Protein AF-R6IL90-F1 (afdb_monomer_lite)

Structure (mmCIF, N/CA/C/O backbone):
data_AF-R6IL90-F1
#
_entry.id   AF-R6IL90-F1
#
loop_
_atom_site.group_PDB
_atom_site.id
_atom_site.type_symbol
_atom_site.label_atom_id
_atom_site.label_alt_id
_atom_site.label_comp_id
_atom_site.label_asym_id
_atom_site.label_entity_id
_atom_site.label_seq_id
_atom_site.pdbx_PDB_ins_code
_atom_site.Cartn_x
_atom_site.Cartn_y
_atom_site.Cartn_z
_atom_site.occupancy
_atom_site.B_iso_or_equiv
_atom_site.auth_seq_id
_atom_site.auth_comp_id
_atom_site.auth_asym_id
_atom_site.auth_atom_id
_atom_site.pdbx_PDB_model_num
ATOM 1 N N . MET A 1 1 ? 17.361 15.293 -2.882 1.00 44.72 1 MET A N 1
ATOM 2 C CA . MET A 1 1 ? 16.782 13.951 -3.092 1.00 44.72 1 MET A CA 1
ATOM 3 C C . MET A 1 1 ? 15.439 13.950 -2.402 1.00 44.72 1 MET A C 1
ATOM 5 O O . MET A 1 1 ? 15.409 14.113 -1.190 1.00 44.72 1 MET A O 1
ATOM 9 N N . THR A 1 2 ? 14.344 13.907 -3.153 1.00 54.75 2 THR A N 1
ATOM 10 C CA . THR A 1 2 ? 13.010 13.835 -2.551 1.00 54.75 2 THR A CA 1
ATOM 11 C C . THR A 1 2 ? 12.877 12.475 -1.876 1.00 54.75 2 THR A C 1
ATOM 13 O O . THR A 1 2 ? 13.073 11.452 -2.528 1.00 54.75 2 THR A O 1
ATOM 16 N N . ASN A 1 3 ? 12.630 12.459 -0.569 1.00 84.38 3 ASN A N 1
ATOM 17 C CA . ASN A 1 3 ? 12.452 11.221 0.178 1.00 84.38 3 ASN A CA 1
ATOM 18 C C . ASN A 1 3 ? 11.122 10.574 -0.263 1.00 84.38 3 ASN A C 1
ATOM 20 O O . ASN A 1 3 ? 10.075 11.220 -0.193 1.00 84.38 3 ASN A O 1
ATOM 24 N N . ILE A 1 4 ? 11.168 9.329 -0.754 1.00 87.19 4 ILE A N 1
ATOM 25 C CA . ILE A 1 4 ? 9.986 8.582 -1.222 1.00 87.19 4 ILE A CA 1
ATOM 26 C C . ILE A 1 4 ? 8.928 8.494 -0.111 1.00 87.19 4 ILE A C 1
ATOM 28 O O . ILE A 1 4 ? 7.742 8.626 -0.403 1.00 87.19 4 ILE A O 1
ATOM 32 N N . ALA A 1 5 ? 9.341 8.371 1.155 1.00 86.81 5 ALA A N 1
ATOM 33 C CA . ALA A 1 5 ? 8.431 8.368 2.297 1.00 86.81 5 ALA A CA 1
ATOM 34 C C . ALA A 1 5 ? 7.642 9.687 2.409 1.00 86.81 5 ALA A C 1
ATOM 36 O O . ALA A 1 5 ? 6.428 9.667 2.588 1.00 86.81 5 ALA A O 1
ATOM 37 N N . THR A 1 6 ? 8.293 10.836 2.204 1.00 89.19 6 THR A N 1
ATOM 38 C CA . THR A 1 6 ? 7.630 12.153 2.240 1.00 89.19 6 THR A CA 1
ATOM 39 C C . THR A 1 6 ? 6.678 12.358 1.057 1.00 89.19 6 THR A C 1
ATOM 41 O O . THR A 1 6 ? 5.606 12.946 1.212 1.00 89.19 6 THR A O 1
ATOM 44 N N . LEU A 1 7 ? 7.034 11.858 -0.134 1.00 91.75 7 LEU A N 1
ATOM 45 C CA . LEU A 1 7 ? 6.118 11.854 -1.285 1.00 91.75 7 LEU A CA 1
ATOM 46 C C . LEU A 1 7 ? 4.874 11.015 -1.002 1.00 91.75 7 LEU A C 1
ATOM 48 O O . LEU A 1 7 ? 3.764 11.427 -1.327 1.00 91.75 7 LEU A O 1
ATOM 52 N N . LEU A 1 8 ? 5.067 9.860 -0.375 1.00 92.38 8 LEU A N 1
ATOM 53 C CA . LEU A 1 8 ? 4.003 8.942 -0.009 1.00 92.38 8 LEU A CA 1
ATOM 54 C C . LEU A 1 8 ? 3.058 9.554 1.027 1.00 92.38 8 LEU A C 1
ATOM 56 O O . LEU A 1 8 ? 1.849 9.531 0.827 1.00 92.38 8 LEU A O 1
ATOM 60 N N . GLU A 1 9 ? 3.590 10.196 2.062 1.00 92.56 9 GLU A N 1
ATOM 61 C CA . GLU A 1 9 ? 2.793 10.941 3.044 1.00 92.56 9 GLU A CA 1
ATOM 62 C C . GLU A 1 9 ? 1.970 12.053 2.386 1.00 92.56 9 GLU A C 1
ATOM 64 O O . GLU A 1 9 ? 0.775 12.182 2.651 1.00 92.56 9 GLU A O 1
ATOM 69 N N . THR A 1 10 ? 2.587 12.814 1.478 1.00 94.25 10 THR A N 1
ATOM 70 C CA . THR A 1 10 ? 1.905 13.895 0.753 1.00 94.25 10 THR A CA 1
ATOM 71 C C . THR A 1 10 ? 0.777 13.352 -0.121 1.00 94.25 10 THR A C 1
ATOM 73 O O . THR A 1 10 ? -0.329 13.885 -0.104 1.00 94.25 10 THR A O 1
ATOM 76 N N . ALA A 1 11 ? 1.029 12.276 -0.868 1.00 94.69 11 ALA A N 1
ATOM 77 C CA . ALA A 1 11 ? 0.031 11.677 -1.745 1.00 94.69 11 ALA A CA 1
ATOM 78 C C . ALA A 1 11 ? -1.139 11.069 -0.959 1.00 94.69 11 ALA A C 1
ATOM 80 O O . ALA A 1 11 ? -2.288 11.202 -1.372 1.00 94.69 11 ALA A O 1
ATOM 81 N N . ILE A 1 12 ? -0.865 10.448 0.192 1.00 94.81 12 ILE A N 1
ATOM 82 C CA . ILE A 1 12 ? -1.897 9.928 1.095 1.00 94.81 12 ILE A CA 1
ATOM 83 C C . ILE A 1 12 ? -2.767 11.070 1.620 1.00 94.81 12 ILE A C 1
ATOM 85 O O . ILE A 1 12 ? -3.988 10.983 1.523 1.00 94.81 12 ILE A O 1
ATOM 89 N N . ALA A 1 13 ? -2.155 12.150 2.112 1.00 94.25 13 ALA A N 1
ATOM 90 C CA . ALA A 1 13 ? -2.880 13.311 2.629 1.00 94.25 13 ALA A CA 1
ATOM 91 C C . ALA A 1 13 ? -3.733 14.016 1.557 1.00 94.25 13 ALA A C 1
ATOM 93 O O . ALA A 1 13 ? -4.756 14.611 1.870 1.00 94.25 13 ALA A O 1
ATOM 94 N N . GLN A 1 14 ? -3.326 13.952 0.287 1.00 94.56 14 GLN A N 1
ATOM 95 C CA . GLN A 1 14 ? -4.093 14.516 -0.827 1.00 94.56 14 GLN A CA 1
ATOM 96 C C . GLN A 1 14 ? -5.238 13.613 -1.300 1.00 94.56 14 GLN A C 1
ATOM 98 O O . GLN A 1 14 ? -6.212 14.112 -1.861 1.00 94.56 14 GLN A O 1
ATOM 103 N N . ALA A 1 15 ? -5.108 12.295 -1.134 1.00 94.44 15 ALA A N 1
ATOM 104 C CA . ALA A 1 15 ? -6.032 11.320 -1.707 1.00 94.44 15 ALA A CA 1
ATOM 105 C C . ALA A 1 15 ? -7.044 10.752 -0.702 1.00 94.44 15 ALA A C 1
ATOM 107 O O . ALA A 1 15 ? -8.098 10.271 -1.119 1.00 94.44 15 ALA A O 1
ATOM 108 N N . LEU A 1 16 ? -6.733 10.774 0.596 1.00 94.62 16 LEU A N 1
ATOM 109 C CA . LEU A 1 16 ? -7.570 10.208 1.653 1.00 94.62 16 LEU A CA 1
ATOM 110 C C . LEU A 1 16 ? -8.066 11.292 2.621 1.00 94.62 16 LEU A C 1
ATOM 112 O O . LEU A 1 16 ? -7.361 12.272 2.849 1.00 94.62 16 LEU A O 1
ATOM 116 N N . PRO A 1 17 ? -9.263 11.122 3.215 1.00 94.25 17 PRO A N 1
ATOM 117 C CA . PRO A 1 17 ? -9.770 12.042 4.233 1.00 94.25 17 PRO A CA 1
ATOM 118 C C . PRO A 1 17 ? -8.910 11.986 5.502 1.00 94.25 17 PRO A C 1
ATOM 120 O O . PRO A 1 17 ? -8.415 10.918 5.840 1.00 94.25 17 PRO A O 1
ATOM 123 N N . ASP A 1 18 ? -8.785 13.081 6.259 1.00 90.50 18 ASP A N 1
ATOM 124 C CA . ASP A 1 18 ? -7.890 13.175 7.433 1.00 90.50 18 ASP A CA 1
ATOM 125 C C . ASP A 1 18 ? -8.063 12.050 8.473 1.00 90.50 18 ASP A C 1
ATOM 127 O O . ASP A 1 18 ? -7.119 11.683 9.170 1.00 90.50 18 ASP A O 1
ATOM 131 N N . ASN A 1 19 ? -9.264 11.478 8.581 1.00 92.50 19 ASN A N 1
ATOM 132 C CA . ASN A 1 19 ? -9.600 10.439 9.550 1.00 92.50 19 ASN A CA 1
ATOM 133 C C . ASN A 1 19 ? -9.533 9.003 8.998 1.00 92.50 19 ASN A C 1
ATOM 135 O O . ASN A 1 19 ? -9.960 8.073 9.681 1.00 92.50 19 ASN A O 1
ATOM 139 N N . TRP A 1 20 ? -8.989 8.793 7.796 1.00 93.69 20 TRP A N 1
ATOM 140 C CA . TRP A 1 20 ? -8.940 7.481 7.136 1.00 93.69 20 TRP A CA 1
ATOM 141 C C . TRP A 1 20 ? -8.305 6.378 8.004 1.00 93.69 20 TRP A C 1
ATOM 143 O O . TRP A 1 20 ? -8.671 5.207 7.906 1.00 93.69 20 TRP A O 1
ATOM 153 N N . GLN A 1 21 ? -7.372 6.741 8.893 1.00 92.19 21 GLN A N 1
ATOM 154 C CA . GLN A 1 21 ? -6.689 5.808 9.797 1.00 92.19 21 GLN A CA 1
ATOM 155 C C . GLN A 1 21 ? -7.627 5.158 10.829 1.00 92.19 21 GLN A C 1
ATOM 157 O O . GLN A 1 21 ? -7.237 4.170 11.447 1.00 92.19 21 GLN A O 1
ATOM 162 N N . GLN A 1 22 ? -8.843 5.684 11.030 1.00 92.06 22 GLN A N 1
ATOM 163 C CA . GLN A 1 22 ? -9.850 5.066 11.900 1.00 92.06 22 GLN A CA 1
ATOM 164 C C . GLN A 1 22 ? -10.411 3.769 11.301 1.00 92.06 22 GLN A C 1
ATOM 166 O O . GLN A 1 22 ? -10.742 2.845 12.042 1.00 92.06 22 GLN A O 1
ATOM 171 N N . GLU A 1 23 ? -10.477 3.678 9.971 1.00 92.38 23 GLU A N 1
ATOM 172 C CA . GLU A 1 23 ? -11.002 2.520 9.242 1.00 92.38 23 GLU A CA 1
ATOM 173 C C . GLU A 1 23 ? -10.031 2.097 8.125 1.00 92.38 23 GLU A C 1
ATOM 175 O O . GLU A 1 23 ? -10.383 2.088 6.947 1.00 92.38 23 GLU A O 1
ATOM 180 N N . PRO A 1 24 ? -8.784 1.715 8.453 1.00 89.31 24 PRO A N 1
ATOM 181 C CA . PRO A 1 24 ? -7.723 1.561 7.456 1.00 89.31 24 PRO A CA 1
ATOM 182 C C . PRO A 1 24 ? -8.015 0.437 6.446 1.00 89.31 24 PRO A C 1
ATOM 184 O O . PRO A 1 24 ? -7.583 0.500 5.294 1.00 89.31 24 PRO A O 1
ATOM 187 N N . GLU A 1 25 ? -8.79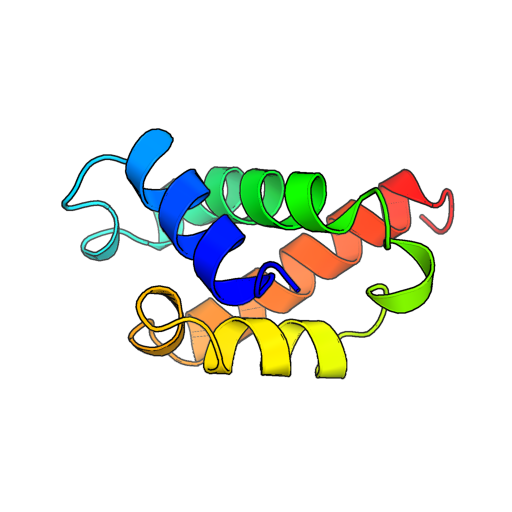0 -0.579 6.837 1.00 92.88 25 GLU A N 1
ATOM 188 C CA . GLU A 1 25 ? -9.210 -1.681 5.960 1.00 92.88 25 GLU A CA 1
ATOM 189 C C . GLU A 1 25 ? -10.061 -1.211 4.772 1.00 92.88 25 GLU A C 1
ATOM 191 O O . GLU A 1 25 ? -9.906 -1.747 3.675 1.00 92.88 25 GLU A O 1
ATOM 196 N N . THR A 1 26 ? -10.901 -0.183 4.940 1.00 93.44 26 THR A N 1
ATOM 197 C CA . THR A 1 26 ? -11.727 0.356 3.842 1.00 93.44 26 THR A CA 1
ATOM 198 C C . THR A 1 26 ? -10.869 1.077 2.798 1.00 93.44 26 THR A C 1
ATOM 200 O O . THR A 1 26 ? -11.216 1.127 1.618 1.00 93.44 26 THR A O 1
ATOM 203 N N . HIS A 1 27 ? -9.703 1.572 3.221 1.00 93.88 27 HIS A N 1
ATOM 204 C CA . HIS A 1 27 ? -8.768 2.332 2.401 1.00 93.88 27 HIS A CA 1
ATOM 205 C C . HIS A 1 27 ? -7.601 1.501 1.859 1.00 93.88 27 HIS A C 1
ATOM 207 O O . HIS A 1 27 ? -6.801 2.028 1.088 1.00 93.88 27 HIS A O 1
ATOM 213 N N . LEU A 1 28 ? -7.511 0.206 2.188 1.00 94.50 28 LEU A N 1
ATOM 214 C CA . LEU A 1 28 ? -6.435 -0.672 1.718 1.00 94.50 28 LEU A CA 1
ATOM 215 C C . LEU A 1 28 ? -6.258 -0.650 0.184 1.00 94.50 28 LEU A C 1
ATOM 217 O O . LEU A 1 28 ? -5.118 -0.496 -0.261 1.00 94.50 28 LEU A O 1
ATOM 221 N N . PRO A 1 29 ? -7.321 -0.733 -0.649 1.00 93.25 29 PRO A N 1
ATOM 222 C CA . PRO A 1 29 ? -7.154 -0.670 -2.101 1.00 93.25 29 PRO A CA 1
ATOM 223 C C . PRO A 1 29 ? -6.600 0.681 -2.571 1.00 93.25 29 PRO A C 1
ATOM 225 O O . PRO A 1 29 ? -5.725 0.724 -3.434 1.00 93.25 29 PRO A O 1
ATOM 228 N N . ALA A 1 30 ? -7.079 1.782 -1.984 1.00 94.06 30 ALA A N 1
ATOM 229 C CA . ALA A 1 30 ? -6.637 3.130 -2.331 1.00 94.06 30 ALA A CA 1
ATOM 230 C C . ALA A 1 30 ? -5.172 3.356 -1.933 1.00 94.06 30 ALA A C 1
ATOM 232 O O . ALA A 1 30 ? -4.380 3.818 -2.751 1.00 94.06 30 ALA A O 1
ATOM 233 N N . LEU A 1 31 ? -4.789 2.956 -0.717 1.00 95.25 31 LEU A N 1
ATOM 234 C CA . LEU A 1 31 ? -3.406 3.011 -0.242 1.00 95.25 31 LEU A CA 1
ATOM 235 C C . LEU A 1 31 ? -2.489 2.176 -1.125 1.00 95.25 31 LEU A C 1
ATOM 237 O O . LEU A 1 31 ? -1.467 2.680 -1.580 1.00 95.25 31 LEU A O 1
ATOM 241 N N . SER A 1 32 ? -2.878 0.940 -1.442 1.00 94.44 32 SER A N 1
ATOM 242 C CA . SER A 1 32 ? -2.090 0.090 -2.333 1.00 94.44 32 SER A CA 1
ATOM 243 C C . SER A 1 32 ? -1.839 0.761 -3.685 1.00 94.44 32 SER A C 1
ATOM 245 O O . SER A 1 32 ? -0.708 0.766 -4.170 1.00 94.44 32 SER A O 1
ATOM 247 N N . LEU A 1 33 ? -2.863 1.382 -4.280 1.00 93.12 33 LEU A N 1
ATOM 248 C CA . LEU A 1 33 ? -2.740 2.090 -5.556 1.00 93.12 33 LEU A CA 1
ATOM 249 C C . LEU A 1 33 ? -1.853 3.336 -5.463 1.00 93.12 33 LEU A C 1
ATOM 251 O O . LEU A 1 33 ? -0.995 3.524 -6.323 1.00 93.12 33 LEU A O 1
ATOM 255 N N . ILE A 1 34 ? -2.023 4.168 -4.432 1.00 94.62 34 ILE A N 1
ATOM 256 C CA . ILE A 1 34 ? -1.201 5.371 -4.219 1.00 94.62 34 ILE A CA 1
ATOM 257 C C . ILE A 1 34 ? 0.277 4.984 -4.127 1.00 94.62 34 ILE A C 1
ATOM 259 O O . ILE A 1 34 ? 1.111 5.531 -4.849 1.00 94.62 34 ILE A O 1
ATOM 263 N N . ILE A 1 35 ? 0.590 4.001 -3.280 1.00 93.81 35 ILE A N 1
ATOM 264 C CA . ILE A 1 35 ? 1.959 3.526 -3.076 1.00 93.81 35 ILE A CA 1
ATOM 265 C C . ILE A 1 35 ? 2.499 2.923 -4.373 1.00 93.81 35 ILE A C 1
ATOM 267 O O . ILE A 1 35 ? 3.584 3.290 -4.815 1.00 93.81 35 ILE A O 1
ATOM 271 N N . SER A 1 36 ? 1.725 2.061 -5.036 1.00 92.31 36 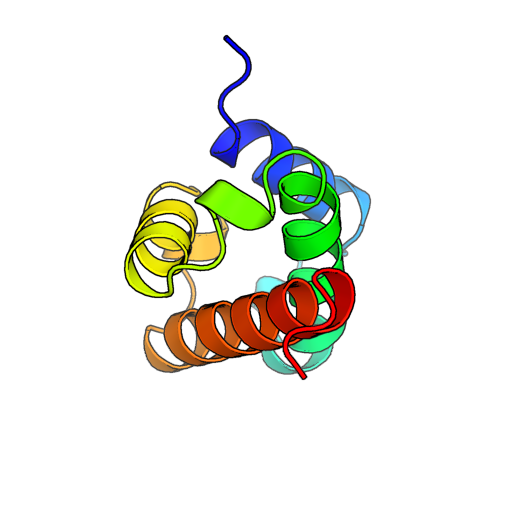SER A N 1
ATOM 272 C CA . SER A 1 36 ? 2.142 1.434 -6.295 1.00 92.31 36 SER A CA 1
ATOM 273 C C . SER A 1 36 ? 2.437 2.466 -7.385 1.00 92.31 36 SER A C 1
ATOM 275 O O . SER A 1 36 ? 3.435 2.332 -8.081 1.00 92.31 36 SER A O 1
ATOM 277 N N . ASN A 1 37 ? 1.638 3.531 -7.501 1.00 91.31 37 ASN A N 1
ATOM 278 C CA . ASN A 1 37 ? 1.861 4.598 -8.480 1.00 91.31 37 ASN A CA 1
ATOM 279 C C . ASN A 1 37 ? 3.150 5.385 -8.213 1.00 91.31 37 ASN A C 1
ATOM 281 O O . ASN A 1 37 ? 3.874 5.713 -9.151 1.00 91.31 37 ASN A O 1
ATOM 285 N N . ILE A 1 38 ? 3.461 5.662 -6.944 1.00 91.69 38 ILE A N 1
ATOM 286 C CA . ILE A 1 38 ? 4.718 6.322 -6.557 1.00 91.69 38 ILE A CA 1
ATOM 287 C C . ILE A 1 38 ? 5.918 5.425 -6.858 1.00 91.69 38 ILE A C 1
ATOM 289 O O . ILE A 1 38 ? 6.974 5.911 -7.263 1.00 91.69 38 ILE A O 1
ATOM 293 N N . LEU A 1 39 ? 5.761 4.118 -6.652 1.00 90.50 39 LEU A N 1
ATOM 294 C CA . LEU A 1 39 ? 6.827 3.143 -6.840 1.00 90.50 39 LEU A CA 1
ATOM 295 C C . LEU A 1 39 ? 6.966 2.660 -8.281 1.00 90.50 39 LEU A C 1
ATOM 297 O O . LEU A 1 39 ? 8.010 2.105 -8.608 1.00 90.50 39 LEU A O 1
ATOM 301 N N . LEU A 1 40 ? 5.978 2.898 -9.148 1.00 88.19 40 LEU A N 1
ATOM 302 C CA . LEU A 1 40 ? 5.972 2.435 -10.536 1.00 88.19 40 LEU A CA 1
ATOM 303 C C . LEU A 1 40 ? 7.236 2.835 -11.323 1.00 88.19 40 LEU A C 1
ATOM 305 O O . LEU A 1 40 ? 7.792 1.968 -11.991 1.00 88.19 40 LEU A O 1
ATOM 309 N N . PRO A 1 41 ? 7.780 4.066 -11.209 1.00 87.00 41 PRO A N 1
ATOM 310 C CA . PRO A 1 41 ? 9.041 4.423 -11.866 1.00 87.00 41 PRO A CA 1
ATOM 311 C C . PRO A 1 41 ? 10.248 3.585 -11.410 1.00 87.00 41 PRO A C 1
ATOM 313 O O . PRO A 1 41 ? 11.221 3.466 -12.147 1.00 87.00 41 PRO A O 1
ATOM 316 N N . ASN A 1 42 ? 10.185 3.001 -10.209 1.00 81.38 42 ASN A N 1
ATOM 317 C CA . ASN A 1 42 ? 11.224 2.164 -9.604 1.00 81.38 42 ASN A CA 1
ATOM 318 C C . ASN A 1 42 ? 10.736 0.718 -9.383 1.00 81.38 42 ASN A C 1
ATOM 320 O O . ASN A 1 42 ? 11.265 0.003 -8.528 1.00 81.38 42 ASN A O 1
ATOM 324 N N . CYS A 1 43 ? 9.716 0.272 -10.125 1.00 80.06 43 CYS A N 1
ATOM 325 C CA . CYS A 1 43 ? 9.004 -0.981 -9.871 1.00 80.06 43 CYS A CA 1
ATOM 326 C C . CYS A 1 43 ? 9.932 -2.205 -9.835 1.00 80.06 43 CYS A C 1
ATOM 328 O O . CYS A 1 43 ? 9.769 -3.066 -8.976 1.00 80.06 43 CYS A O 1
ATOM 330 N N . CYS A 1 44 ? 10.938 -2.278 -10.712 1.00 76.38 44 CYS A N 1
ATOM 331 C CA . CYS A 1 44 ? 11.898 -3.385 -10.757 1.00 76.38 44 CYS A CA 1
ATOM 332 C C . CYS A 1 44 ? 12.804 -3.452 -9.516 1.00 76.38 44 CYS A C 1
ATOM 334 O O . CYS A 1 44 ? 13.227 -4.533 -9.125 1.00 76.38 44 CYS A O 1
ATOM 336 N N . GLN A 1 45 ? 13.098 -2.309 -8.888 1.00 70.56 45 GLN A N 1
ATOM 337 C CA . GLN A 1 45 ? 13.906 -2.233 -7.664 1.00 70.56 45 GLN A CA 1
ATOM 338 C C . GLN A 1 45 ? 13.055 -2.454 -6.407 1.00 70.56 45 GLN A C 1
ATOM 340 O O . GLN A 1 45 ? 13.546 -2.985 -5.414 1.00 70.56 45 GLN A O 1
ATOM 345 N N . MET A 1 46 ? 11.779 -2.062 -6.465 1.00 73.81 46 MET A N 1
ATOM 346 C CA . MET A 1 46 ? 10.837 -2.092 -5.340 1.00 73.81 46 MET A CA 1
ATOM 347 C C . MET A 1 46 ? 9.910 -3.317 -5.337 1.00 73.81 46 MET A C 1
ATOM 349 O O . MET A 1 46 ? 9.106 -3.463 -4.421 1.00 73.81 46 MET A O 1
ATOM 353 N N . SER A 1 47 ? 10.047 -4.239 -6.299 1.00 71.50 47 SER A N 1
ATOM 354 C CA . SER A 1 47 ? 9.393 -5.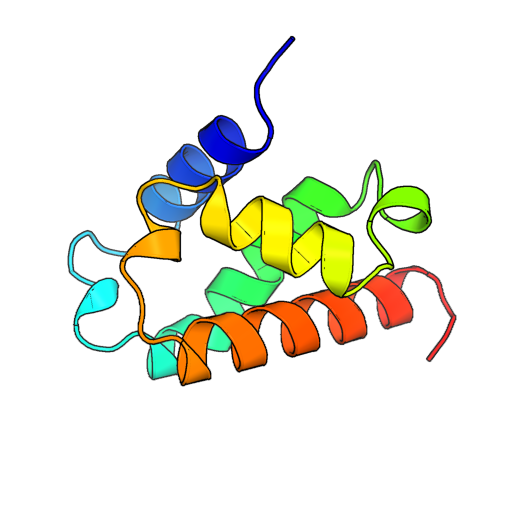563 -6.293 1.00 71.50 47 SER A CA 1
ATOM 355 C C . SER A 1 47 ? 10.060 -6.510 -5.283 1.00 71.50 47 SER A C 1
ATOM 357 O O . SER A 1 47 ? 10.480 -7.615 -5.614 1.00 71.50 47 SER A O 1
ATOM 359 N N . ASN A 1 48 ? 10.210 -6.056 -4.040 1.00 84.31 48 ASN A N 1
ATOM 360 C CA . ASN A 1 48 ? 10.769 -6.812 -2.928 1.00 84.31 48 ASN A CA 1
ATOM 361 C C . ASN A 1 48 ? 9.959 -6.499 -1.668 1.00 84.31 48 ASN A C 1
ATOM 363 O O . ASN A 1 48 ? 9.936 -5.358 -1.206 1.00 84.31 48 ASN A O 1
ATOM 367 N N . LEU A 1 49 ? 9.331 -7.526 -1.091 1.00 89.75 49 LEU A N 1
ATOM 368 C CA . LEU A 1 49 ? 8.530 -7.405 0.128 1.00 89.75 49 LEU A CA 1
ATOM 369 C C . LEU A 1 49 ? 9.294 -6.762 1.294 1.00 89.75 49 LEU A C 1
ATOM 371 O O . LEU A 1 49 ? 8.716 -5.952 2.012 1.00 89.75 49 LEU A O 1
ATOM 375 N N . ASN A 1 50 ? 10.589 -7.049 1.454 1.00 90.31 50 ASN A N 1
ATOM 376 C CA . ASN A 1 50 ? 11.395 -6.456 2.525 1.00 90.31 50 ASN A CA 1
ATOM 377 C C . ASN A 1 50 ? 11.604 -4.950 2.313 1.00 90.31 50 ASN A C 1
ATOM 379 O O . ASN A 1 50 ? 11.539 -4.177 3.265 1.00 90.31 50 ASN A O 1
ATOM 383 N N . SER A 1 51 ? 11.820 -4.524 1.066 1.00 89.00 51 SER A N 1
ATOM 384 C CA . SER A 1 51 ? 11.963 -3.104 0.719 1.00 89.00 51 SER A CA 1
ATOM 385 C C . SER A 1 51 ? 10.647 -2.346 0.896 1.00 89.00 51 SER A C 1
ATOM 387 O O . SER A 1 51 ? 10.650 -1.214 1.372 1.00 89.00 51 SER A O 1
ATOM 389 N N . LEU A 1 52 ? 9.517 -2.978 0.567 1.00 91.50 52 LEU A N 1
ATOM 390 C CA . LEU A 1 52 ? 8.187 -2.409 0.788 1.00 91.50 52 LEU A CA 1
ATOM 391 C C . LEU A 1 52 ? 7.860 -2.291 2.279 1.00 91.50 52 LEU A C 1
ATOM 393 O O . LEU A 1 52 ? 7.366 -1.252 2.710 1.00 91.50 52 LEU A O 1
ATOM 397 N N . ALA A 1 53 ? 8.176 -3.317 3.072 1.00 92.50 53 ALA A N 1
ATOM 398 C CA . ALA A 1 53 ? 8.018 -3.269 4.521 1.00 92.50 53 ALA A CA 1
ATOM 399 C C . ALA A 1 53 ? 8.869 -2.146 5.138 1.00 92.50 53 ALA A C 1
ATOM 401 O O . ALA A 1 53 ? 8.354 -1.360 5.928 1.00 92.50 53 ALA A O 1
ATOM 402 N N . ALA A 1 54 ? 10.132 -2.007 4.720 1.00 91.62 54 ALA A N 1
ATOM 403 C CA . ALA A 1 54 ? 10.999 -0.919 5.174 1.00 91.62 54 ALA A CA 1
ATOM 404 C C . ALA A 1 54 ? 10.426 0.464 4.822 1.00 91.62 54 ALA A C 1
ATOM 406 O O . ALA A 1 54 ? 10.352 1.331 5.687 1.00 91.62 54 ALA A O 1
ATOM 407 N N . LEU A 1 55 ? 9.933 0.654 3.593 1.00 91.25 55 LEU A N 1
ATOM 408 C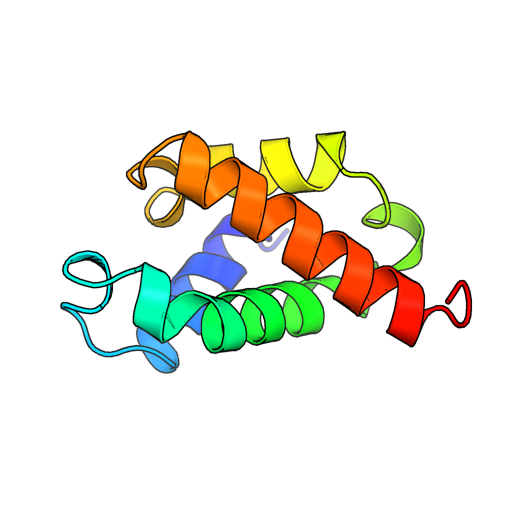 CA . LEU A 1 55 ? 9.300 1.911 3.183 1.00 91.25 55 LEU A CA 1
ATOM 409 C C . LEU A 1 55 ? 8.069 2.257 4.039 1.00 91.25 55 LEU A C 1
ATOM 411 O O . LEU A 1 55 ? 7.855 3.421 4.380 1.00 91.25 55 LEU A O 1
ATOM 415 N N . ILE A 1 56 ? 7.252 1.256 4.379 1.00 93.12 56 ILE A N 1
ATOM 416 C CA . ILE A 1 56 ? 6.075 1.430 5.239 1.00 93.12 56 ILE A CA 1
ATOM 417 C C . ILE A 1 56 ? 6.492 1.863 6.654 1.00 93.12 56 ILE A C 1
ATOM 419 O O . ILE A 1 56 ? 5.857 2.752 7.219 1.00 93.12 56 ILE A O 1
ATOM 423 N N . GLU A 1 57 ? 7.567 1.291 7.202 1.00 92.44 57 GLU A N 1
ATOM 424 C CA . GLU A 1 57 ? 8.113 1.665 8.517 1.00 92.44 57 GLU A CA 1
ATOM 425 C C . GLU A 1 57 ? 8.805 3.041 8.518 1.00 92.44 57 GLU A C 1
ATOM 427 O O . GLU A 1 57 ? 8.800 3.745 9.531 1.00 92.44 57 GLU A O 1
ATOM 432 N N . GLU A 1 58 ? 9.374 3.461 7.385 1.00 92.12 58 GLU A N 1
ATOM 433 C CA . GLU A 1 58 ? 9.970 4.792 7.224 1.00 92.12 58 GLU A CA 1
ATOM 434 C C . GLU A 1 58 ? 8.917 5.910 7.161 1.00 92.12 58 GLU A C 1
ATOM 436 O O . GLU A 1 58 ? 9.192 7.039 7.576 1.00 92.12 58 GLU A O 1
ATOM 441 N N . SER A 1 59 ? 7.703 5.614 6.686 1.00 91.19 59 SER A N 1
ATOM 442 C CA . SER A 1 59 ? 6.607 6.585 6.636 1.00 91.19 59 SER A CA 1
ATOM 443 C C . SER A 1 59 ? 6.047 6.878 8.027 1.00 91.19 59 SER A C 1
ATOM 445 O O . SER A 1 59 ? 5.556 5.994 8.730 1.00 91.19 59 SER A O 1
ATOM 447 N N . ALA A 1 60 ? 6.021 8.154 8.407 1.00 90.81 60 ALA A N 1
ATOM 448 C CA . ALA A 1 60 ? 5.488 8.607 9.684 1.00 90.81 60 ALA A CA 1
ATOM 449 C C . ALA A 1 60 ? 3.991 8.313 9.853 1.00 90.81 60 ALA A C 1
ATOM 451 O O . ALA A 1 60 ? 3.538 8.129 10.986 1.00 90.81 60 ALA A O 1
ATOM 452 N N . VAL A 1 61 ? 3.247 8.267 8.744 1.00 91.38 61 VAL A N 1
ATOM 453 C CA . VAL A 1 61 ? 1.802 8.015 8.723 1.00 91.38 61 VAL A CA 1
ATOM 454 C C . VAL A 1 61 ? 1.507 6.515 8.707 1.00 91.38 61 VAL A C 1
ATOM 456 O O . VAL A 1 61 ? 0.658 6.054 9.470 1.00 91.38 61 VAL A O 1
ATOM 459 N N . LEU A 1 62 ? 2.211 5.735 7.879 1.00 92.81 62 LEU A N 1
ATOM 460 C CA . LEU A 1 62 ? 1.929 4.301 7.754 1.00 92.81 62 LEU A CA 1
ATOM 461 C C . LEU A 1 62 ? 2.462 3.476 8.929 1.00 92.81 62 LEU A C 1
ATOM 463 O O . LEU A 1 62 ? 1.811 2.508 9.320 1.00 92.81 62 LEU A O 1
ATOM 467 N N . LYS A 1 63 ? 3.586 3.868 9.545 1.00 93.06 63 LYS A N 1
ATOM 468 C CA . LYS A 1 63 ? 4.170 3.132 10.681 1.00 93.06 63 LYS A CA 1
ATOM 469 C C . LYS A 1 63 ? 3.252 3.036 11.904 1.00 93.06 63 LYS A C 1
ATOM 471 O O . LYS A 1 63 ? 3.435 2.156 12.738 1.00 93.06 63 LYS A O 1
ATOM 476 N N . GLN A 1 64 ? 2.280 3.946 12.023 1.00 91.50 64 GLN A N 1
ATOM 477 C CA . GLN A 1 64 ? 1.318 3.991 13.133 1.00 91.50 64 GLN A CA 1
ATOM 478 C C . GLN A 1 64 ? 0.193 2.957 12.991 1.00 91.50 64 GLN A C 1
ATOM 480 O O . GLN A 1 64 ? -0.568 2.743 13.933 1.00 91.50 64 GLN A O 1
ATOM 485 N N . LEU A 1 65 ? 0.064 2.333 11.818 1.00 93.69 65 LEU A N 1
ATOM 486 C CA . LEU A 1 65 ? -0.963 1.333 11.558 1.00 93.69 65 LEU A CA 1
ATOM 487 C C . LEU A 1 65 ? -0.615 -0.005 12.231 1.00 93.69 65 LEU A C 1
ATOM 489 O O . LEU A 1 65 ? 0.564 -0.302 12.444 1.00 93.69 65 LEU A O 1
ATOM 493 N N . PRO A 1 66 ? -1.617 -0.856 12.518 1.00 94.31 66 PRO A N 1
ATOM 494 C CA . PRO A 1 66 ? -1.379 -2.180 13.088 1.00 94.31 66 PRO A CA 1
ATOM 495 C C . PRO A 1 66 ? -0.430 -3.031 12.229 1.00 94.31 66 PRO A C 1
ATOM 4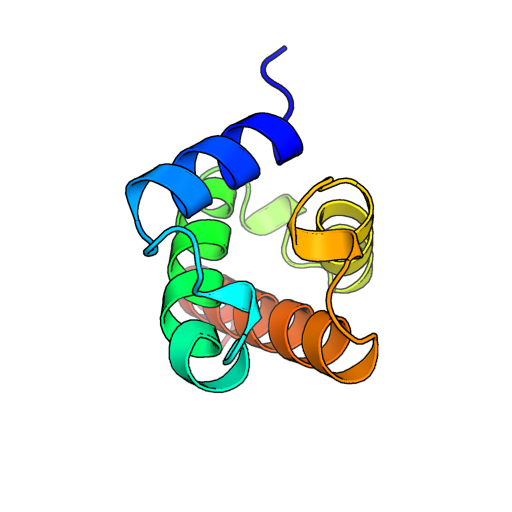97 O O . PRO A 1 66 ? -0.524 -3.019 11.002 1.00 94.31 66 PRO A O 1
ATOM 500 N N . ASP A 1 67 ? 0.427 -3.848 12.848 1.00 93.12 67 ASP A N 1
ATOM 501 C CA . ASP A 1 67 ? 1.400 -4.685 12.119 1.00 93.12 67 ASP A CA 1
ATOM 502 C C . ASP A 1 67 ? 0.745 -5.636 11.110 1.00 93.12 67 ASP A C 1
ATOM 504 O O . ASP A 1 67 ? 1.229 -5.801 9.990 1.00 93.12 67 ASP A O 1
ATOM 508 N N . ALA A 1 68 ? -0.402 -6.221 11.470 1.00 93.31 68 ALA A N 1
ATOM 509 C CA . ALA A 1 68 ? -1.176 -7.065 10.560 1.00 93.31 68 ALA A CA 1
ATOM 510 C C . ALA A 1 68 ? -1.622 -6.296 9.304 1.00 93.31 68 ALA A C 1
ATOM 512 O O . ALA A 1 68 ? -1.559 -6.827 8.195 1.00 93.31 68 ALA A O 1
ATOM 513 N N . TYR A 1 69 ? -2.011 -5.029 9.474 1.00 94.88 69 TYR A N 1
ATOM 514 C CA . TYR A 1 69 ? -2.396 -4.153 8.375 1.00 94.88 69 TYR A CA 1
ATOM 515 C C . TYR A 1 69 ? -1.197 -3.802 7.492 1.00 94.88 69 TYR A C 1
ATOM 517 O O . TYR A 1 69 ? -1.263 -3.960 6.276 1.00 94.88 69 TYR A O 1
ATOM 525 N N . LYS A 1 70 ? -0.079 -3.377 8.095 1.00 95.31 70 LYS A N 1
ATOM 526 C CA . LYS A 1 70 ? 1.159 -3.033 7.375 1.00 95.31 70 LYS A CA 1
ATOM 527 C C . LYS A 1 70 ? 1.657 -4.203 6.524 1.00 95.31 70 LYS A C 1
ATOM 529 O O . LYS A 1 70 ? 1.967 -4.019 5.349 1.00 95.31 70 LYS A O 1
ATOM 534 N N . ASN A 1 71 ? 1.640 -5.417 7.078 1.00 94.69 71 ASN A N 1
ATOM 535 C CA . ASN A 1 71 ? 1.979 -6.632 6.339 1.00 94.69 71 ASN A CA 1
ATOM 536 C C . ASN A 1 71 ? 1.035 -6.868 5.156 1.00 94.69 71 ASN A C 1
ATOM 538 O O . ASN A 1 71 ? 1.494 -7.124 4.043 1.00 94.69 71 ASN A O 1
ATOM 542 N N . LYS A 1 72 ? -0.279 -6.753 5.369 1.00 96.00 72 LYS A N 1
ATOM 543 C CA . LYS A 1 72 ? -1.279 -6.903 4.304 1.00 96.00 72 LYS A CA 1
ATOM 544 C C . LYS A 1 72 ? -1.094 -5.857 3.199 1.00 96.00 72 LYS A C 1
ATOM 546 O O . LYS A 1 72 ? -1.155 -6.196 2.017 1.00 96.00 72 LYS A O 1
ATOM 551 N N . LEU A 1 73 ? -0.813 -4.610 3.570 1.00 96.19 73 LEU A N 1
ATOM 552 C CA . LEU A 1 73 ? -0.527 -3.518 2.644 1.00 96.19 73 LEU A CA 1
ATOM 553 C C . LEU A 1 73 ? 0.725 -3.803 1.807 1.00 96.19 73 LEU A C 1
ATOM 555 O O . LEU A 1 73 ? 0.658 -3.699 0.586 1.00 96.19 73 LEU A O 1
ATOM 559 N N . ALA A 1 74 ? 1.826 -4.234 2.432 1.00 95.12 74 ALA A N 1
ATOM 560 C CA . ALA A 1 74 ? 3.062 -4.582 1.728 1.00 95.12 74 ALA A CA 1
ATOM 561 C C . ALA A 1 74 ? 2.836 -5.661 0.657 1.00 95.12 74 ALA A C 1
ATOM 563 O O . ALA A 1 74 ? 3.294 -5.511 -0.474 1.00 95.12 74 ALA A O 1
ATOM 564 N N . HIS A 1 75 ? 2.079 -6.714 0.988 1.00 94.88 75 HIS A N 1
ATOM 565 C CA . HIS A 1 75 ? 1.741 -7.782 0.041 1.00 94.88 75 HIS A CA 1
ATOM 566 C C . HIS A 1 75 ? 0.837 -7.288 -1.087 1.00 94.88 75 HIS A C 1
ATOM 568 O O . HIS A 1 75 ? 1.093 -7.576 -2.251 1.00 94.88 75 HIS A O 1
ATOM 574 N N . THR A 1 76 ? -0.172 -6.476 -0.768 1.00 94.75 76 THR A N 1
ATOM 575 C CA . THR A 1 76 ? -1.087 -5.935 -1.786 1.00 94.75 76 THR A CA 1
ATOM 576 C C . THR A 1 76 ? -0.344 -5.033 -2.780 1.00 94.75 76 THR A C 1
ATOM 578 O O . THR A 1 76 ? -0.575 -5.115 -3.990 1.00 94.75 76 THR A O 1
ATOM 581 N N . VAL A 1 77 ? 0.590 -4.207 -2.294 1.00 93.75 77 VAL A N 1
ATOM 582 C CA . VAL A 1 77 ? 1.455 -3.366 -3.138 1.00 93.75 77 VAL A CA 1
ATOM 583 C C . VAL A 1 77 ? 2.391 -4.230 -3.978 1.00 93.75 77 VAL A C 1
ATOM 585 O O . VAL A 1 77 ? 2.520 -3.991 -5.176 1.00 93.75 77 VAL A O 1
ATOM 588 N N . TYR A 1 78 ? 3.011 -5.249 -3.380 1.00 91.94 78 TYR A N 1
ATOM 589 C CA . TYR A 1 78 ? 3.879 -6.184 -4.094 1.00 91.94 78 TYR A CA 1
ATOM 590 C C . TYR A 1 78 ? 3.147 -6.859 -5.257 1.00 91.94 78 TYR A C 1
ATOM 592 O O . TYR A 1 78 ? 3.621 -6.797 -6.389 1.00 91.94 78 TYR A O 1
ATOM 600 N N . ASP A 1 79 ? 1.964 -7.423 -5.006 1.00 90.62 79 ASP A N 1
ATOM 601 C CA . ASP A 1 79 ? 1.150 -8.076 -6.035 1.00 90.62 79 ASP A CA 1
ATOM 602 C C . ASP A 1 79 ? 0.742 -7.088 -7.134 1.00 90.62 79 ASP A C 1
ATOM 604 O O . ASP A 1 79 ? 0.769 -7.405 -8.324 1.00 90.62 79 ASP A O 1
ATOM 608 N N . THR A 1 80 ? 0.401 -5.855 -6.753 1.00 89.25 80 THR A N 1
ATOM 609 C CA . THR A 1 80 ? 0.049 -4.792 -7.702 1.00 89.25 80 THR A CA 1
ATOM 610 C C . THR A 1 80 ? 1.237 -4.438 -8.605 1.00 89.25 80 THR A C 1
ATOM 612 O O . THR A 1 80 ? 1.088 -4.385 -9.827 1.00 89.25 80 THR A O 1
ATOM 615 N N . LEU A 1 81 ? 2.430 -4.252 -8.034 1.00 88.25 81 LEU A N 1
ATOM 616 C CA . LEU A 1 81 ? 3.658 -3.976 -8.785 1.00 88.25 81 LEU A CA 1
ATOM 617 C C . LEU A 1 81 ? 4.084 -5.160 -9.664 1.00 88.25 81 LEU A C 1
ATOM 619 O O . LEU A 1 81 ? 4.475 -4.952 -10.812 1.00 88.25 81 LEU A O 1
ATOM 623 N N . ALA A 1 82 ? 3.964 -6.395 -9.170 1.00 85.31 82 ALA A N 1
ATOM 624 C CA . ALA A 1 82 ? 4.264 -7.604 -9.935 1.00 85.31 82 ALA A CA 1
ATOM 625 C C . ALA A 1 82 ? 3.389 -7.706 -11.194 1.00 85.31 82 ALA A C 1
ATOM 627 O O . ALA A 1 82 ? 3.894 -8.004 -12.278 1.00 85.31 82 ALA A O 1
ATOM 628 N N . ARG A 1 83 ? 2.098 -7.364 -11.081 1.00 83.94 83 ARG A N 1
ATOM 629 C CA . ARG A 1 83 ? 1.176 -7.297 -12.226 1.00 83.94 83 ARG A CA 1
ATOM 630 C C . ARG A 1 83 ? 1.568 -6.211 -13.225 1.00 83.94 83 ARG A C 1
ATOM 632 O O . ARG A 1 83 ? 1.538 -6.465 -14.425 1.00 83.94 83 ARG A O 1
ATOM 639 N N . PHE A 1 84 ? 1.977 -5.029 -12.758 1.00 77.75 84 PHE A N 1
ATOM 640 C CA . PHE A 1 84 ? 2.484 -3.975 -13.648 1.00 77.75 84 PHE A CA 1
ATOM 641 C C . PHE A 1 84 ? 3.780 -4.373 -14.369 1.00 77.75 84 PHE A C 1
ATOM 643 O O 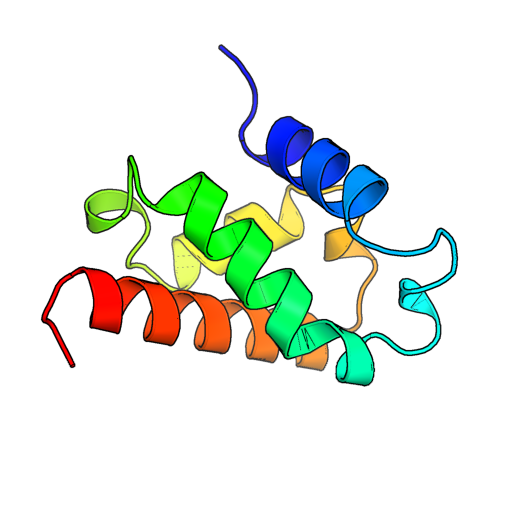. PHE A 1 84 ? 3.997 -3.953 -15.502 1.00 77.75 84 PHE A O 1
ATOM 650 N N . ASN A 1 85 ? 4.602 -5.220 -13.748 1.00 72.88 85 ASN A N 1
ATOM 651 C CA . ASN A 1 85 ? 5.832 -5.753 -14.334 1.00 72.88 85 ASN A CA 1
ATOM 652 C C . ASN A 1 85 ? 5.623 -6.979 -15.241 1.00 72.88 85 ASN A C 1
ATOM 654 O O . ASN A 1 85 ? 6.601 -7.514 -15.760 1.00 72.88 85 ASN A O 1
ATOM 658 N N . GLY A 1 86 ? 4.382 -7.442 -15.439 1.00 63.47 86 GLY A N 1
ATOM 659 C CA . GLY A 1 86 ? 4.089 -8.634 -16.243 1.00 63.47 86 GLY A CA 1
ATOM 660 C C . GLY A 1 86 ? 4.589 -9.945 -15.622 1.00 63.47 86 GLY A C 1
ATOM 661 O O . GLY A 1 86 ? 4.807 -10.916 -16.341 1.00 63.47 86 GLY A O 1
ATOM 662 N N . LEU A 1 87 ? 4.801 -9.969 -14.301 1.00 59.50 87 LEU A N 1
ATOM 663 C CA . LEU A 1 87 ? 5.242 -11.144 -13.537 1.00 59.50 87 LEU A CA 1
ATOM 664 C C . LEU A 1 87 ? 4.072 -11.966 -12.961 1.00 59.50 87 LEU A C 1
ATOM 666 O O . LEU A 1 87 ? 4.317 -12.920 -12.224 1.00 59.50 87 LEU A O 1
ATOM 670 N N . GLY A 1 88 ? 2.824 -11.587 -13.257 1.00 53.16 88 GLY A N 1
ATOM 671 C CA . GLY A 1 88 ? 1.600 -12.208 -12.737 1.00 53.16 88 GLY A CA 1
ATOM 672 C C . GLY A 1 88 ? 0.582 -12.533 -13.815 1.00 53.16 88 GLY A C 1
ATOM 673 O O . GLY A 1 88 ? 0.632 -11.889 -14.887 1.00 53.16 88 GLY A O 1
#

Radius of gyration: 12.04 Å; chains: 1; bounding box: 28×27×29 Å

Foldseek 3Di:
DPDLLVVLVVLCPVQDDPCCLVPVVVCLVVSLVSSLVSCLVVLVVLLDLVNQLVSLCVHPVNVPHDPVSSSVSSVSNNVVSCVVVVND

pLDDT: mean 88.46, std 9.98, range [44.72, 96.19]

Secondary structure (DSSP, 8-state):
---HHHHHHHHHHHHS-TTGGGSHHHHHHHHHHHHHHHHGGGHHHH--HHHHHHHHHH-TTGGGS-HHHHHHHHHHHHHHHHHHTT--

Sequence (88 aa):
MTNIATLLETAIAQALPDNWQQEPETHLPALSLIISNILLPNCCQMSNLNSLAALIEESAVLKQLPDAYKNKLAHTVYDTLARFNGLG

Organism: NCBI:txid33025